Protein AF-A0A7X2SWJ3-F1 (afdb_monomer_lite)

pLDDT: mean 91.71, std 12.02, range [33.12, 98.75]

Structure (mmCIF, N/CA/C/O backbone):
data_AF-A0A7X2SWJ3-F1
#
_entry.id   AF-A0A7X2SWJ3-F1
#
loop_
_atom_site.group_PDB
_atom_site.id
_atom_site.type_symbol
_atom_site.label_atom_id
_atom_site.label_alt_id
_atom_site.label_comp_id
_atom_site.label_asym_id
_atom_site.label_entity_id
_atom_site.label_seq_id
_atom_site.pdbx_PDB_ins_code
_atom_site.Cartn_x
_atom_site.Cartn_y
_atom_site.Cartn_z
_atom_site.occupancy
_atom_site.B_iso_or_equiv
_atom_site.auth_seq_id
_atom_site.auth_comp_id
_atom_site.auth_asym_id
_atom_site.auth_atom_id
_atom_site.pdbx_PDB_model_num
ATOM 1 N N . MET A 1 1 ? -4.918 25.778 -12.060 1.00 33.12 1 MET A N 1
ATOM 2 C CA . MET A 1 1 ? -3.565 25.245 -11.800 1.00 33.12 1 MET A CA 1
ATOM 3 C C . MET A 1 1 ? -3.718 23.741 -11.711 1.00 33.12 1 MET A C 1
ATOM 5 O O . MET A 1 1 ? -4.332 23.283 -10.764 1.00 33.12 1 MET A O 1
ATOM 9 N N . SER A 1 2 ? -3.301 23.004 -12.742 1.00 39.03 2 SER A N 1
ATOM 10 C CA . SER A 1 2 ? -3.357 21.539 -12.733 1.00 39.03 2 SER A CA 1
ATOM 11 C C . SER A 1 2 ? -2.136 21.060 -11.963 1.00 39.03 2 SER A C 1
ATOM 13 O O . SER A 1 2 ? -1.039 21.050 -12.519 1.00 39.03 2 SER A O 1
ATOM 15 N N . LEU A 1 3 ? -2.289 20.767 -10.674 1.00 42.91 3 LEU A N 1
ATOM 16 C CA . LEU A 1 3 ? -1.265 20.002 -9.978 1.00 42.91 3 LEU A CA 1
ATOM 17 C C . LEU A 1 3 ? -1.261 18.621 -10.630 1.00 42.91 3 LEU A C 1
ATOM 19 O O . LEU A 1 3 ? -2.299 17.977 -10.763 1.00 42.91 3 LEU A O 1
ATOM 23 N N . GLN A 1 4 ? -0.106 18.242 -11.160 1.00 45.41 4 GLN A N 1
ATOM 24 C CA . GLN A 1 4 ? 0.147 16.910 -11.674 1.00 45.41 4 GLN A CA 1
ATOM 25 C C . GLN A 1 4 ? 0.006 15.937 -10.500 1.00 45.41 4 GLN A C 1
ATOM 27 O O . GLN A 1 4 ? 0.965 15.700 -9.778 1.00 45.41 4 GLN A O 1
ATOM 32 N N . ASN A 1 5 ? -1.190 15.376 -10.316 1.00 50.12 5 ASN A N 1
ATOM 33 C CA . ASN A 1 5 ? -1.414 14.153 -9.548 1.00 50.12 5 ASN A CA 1
ATOM 34 C C . ASN A 1 5 ? -0.824 12.977 -10.344 1.00 50.12 5 ASN A C 1
ATOM 36 O O . ASN A 1 5 ? -1.543 12.087 -10.788 1.00 50.12 5 ASN A O 1
ATOM 40 N N . ALA A 1 6 ? 0.478 13.030 -10.629 1.00 55.84 6 ALA A N 1
ATOM 41 C CA . ALA A 1 6 ? 1.170 11.942 -11.291 1.00 55.84 6 ALA A CA 1
ATOM 42 C C . ALA A 1 6 ? 1.318 10.815 -10.272 1.00 55.84 6 ALA A C 1
ATOM 44 O O . ALA A 1 6 ? 1.971 10.984 -9.243 1.00 55.84 6 ALA A O 1
ATOM 45 N N . THR A 1 7 ? 0.674 9.687 -10.553 1.00 63.75 7 THR A N 1
ATOM 46 C CA . THR A 1 7 ? 0.863 8.448 -9.806 1.00 63.75 7 THR A CA 1
ATOM 47 C C . THR A 1 7 ? 2.363 8.134 -9.720 1.00 63.75 7 THR A C 1
ATOM 49 O O . THR A 1 7 ? 3.048 8.247 -10.744 1.00 63.75 7 THR A O 1
ATOM 52 N N . PRO A 1 8 ? 2.897 7.766 -8.539 1.00 74.69 8 PRO A N 1
ATOM 53 C CA . PRO A 1 8 ? 4.296 7.380 -8.406 1.00 74.69 8 PRO A CA 1
ATOM 54 C C . PRO A 1 8 ? 4.660 6.271 -9.397 1.00 74.69 8 PRO A C 1
ATOM 56 O O . PRO A 1 8 ? 3.901 5.318 -9.576 1.00 74.69 8 PRO A O 1
ATOM 59 N N . ASP A 1 9 ? 5.814 6.405 -10.049 1.00 90.31 9 ASP A N 1
ATOM 60 C CA . ASP A 1 9 ? 6.268 5.448 -11.057 1.00 90.31 9 ASP A CA 1
ATOM 61 C C . ASP A 1 9 ? 6.458 4.053 -10.437 1.00 90.31 9 ASP A C 1
ATOM 63 O O . ASP A 1 9 ? 7.195 3.881 -9.458 1.00 90.31 9 ASP A O 1
ATOM 67 N N . TYR A 1 10 ? 5.773 3.057 -11.008 1.00 94.19 10 TYR A N 1
ATOM 68 C CA . TYR A 1 10 ? 5.746 1.688 -10.489 1.00 94.19 10 TYR A CA 1
ATOM 69 C C . TYR A 1 10 ? 7.158 1.099 -10.386 1.00 94.19 10 TYR A C 1
ATOM 71 O O . TYR A 1 10 ? 7.536 0.544 -9.352 1.00 94.19 10 TYR A O 1
ATOM 79 N N . ASN A 1 11 ? 7.962 1.256 -11.438 1.00 94.25 11 ASN A N 1
ATOM 80 C CA . ASN A 1 11 ? 9.292 0.662 -11.532 1.00 94.25 11 ASN A CA 1
ATOM 81 C C . ASN A 1 11 ? 10.296 1.358 -10.611 1.00 94.25 11 ASN A C 1
ATOM 83 O O . ASN A 1 11 ? 11.124 0.693 -9.981 1.00 94.25 11 ASN A O 1
ATOM 87 N N . ALA A 1 12 ? 10.198 2.680 -10.468 1.00 94.06 12 ALA A N 1
ATOM 88 C CA . ALA A 1 12 ? 10.996 3.437 -9.514 1.00 94.06 12 ALA A CA 1
ATOM 89 C C . ALA A 1 12 ? 10.716 2.983 -8.074 1.00 94.06 12 ALA A C 1
ATOM 91 O O . ALA A 1 12 ? 11.657 2.713 -7.322 1.00 94.06 12 ALA A O 1
ATOM 92 N N . LEU A 1 13 ? 9.442 2.832 -7.695 1.00 96.00 13 LEU A N 1
ATOM 93 C CA . LEU A 1 13 ? 9.084 2.347 -6.363 1.00 96.00 13 LEU A CA 1
ATOM 94 C C . LEU A 1 13 ? 9.529 0.893 -6.151 1.00 96.00 13 LEU A C 1
ATOM 96 O O . LEU A 1 13 ? 10.086 0.580 -5.098 1.00 96.00 13 LEU A O 1
ATOM 100 N N . ALA A 1 14 ? 9.370 0.023 -7.155 1.00 96.62 14 ALA A N 1
ATOM 101 C CA . ALA A 1 14 ? 9.836 -1.364 -7.094 1.00 96.62 14 ALA A CA 1
ATOM 102 C C . ALA A 1 14 ? 11.346 -1.440 -6.829 1.00 96.62 14 ALA A C 1
ATOM 104 O O . ALA A 1 14 ? 11.800 -2.200 -5.970 1.00 96.62 14 ALA A O 1
ATOM 105 N N . ALA A 1 15 ? 12.126 -0.611 -7.527 1.00 95.88 15 ALA A N 1
ATOM 106 C CA . ALA A 1 15 ? 13.569 -0.552 -7.357 1.00 95.88 15 ALA A CA 1
ATOM 107 C C . ALA A 1 15 ? 13.960 -0.118 -5.937 1.00 95.88 15 ALA A C 1
ATOM 109 O O . ALA A 1 15 ? 14.870 -0.709 -5.354 1.00 95.88 15 ALA A O 1
ATOM 110 N N . VAL A 1 16 ? 13.284 0.885 -5.366 1.00 95.94 16 VAL A N 1
ATOM 111 C CA . VAL A 1 16 ? 13.578 1.363 -4.005 1.00 95.94 16 VAL A CA 1
ATOM 112 C C . VAL A 1 16 ? 13.171 0.330 -2.952 1.00 95.94 16 VAL A C 1
ATOM 114 O O . VAL A 1 16 ? 13.965 0.056 -2.054 1.00 95.94 16 VAL A O 1
ATOM 117 N N . LEU A 1 17 ? 11.991 -0.290 -3.076 1.00 96.75 17 LEU A N 1
ATOM 118 C CA . LEU A 1 17 ? 11.539 -1.361 -2.175 1.00 96.75 17 LEU A CA 1
ATOM 119 C C . LEU A 1 17 ? 12.546 -2.517 -2.148 1.00 96.75 17 LEU A C 1
ATOM 121 O O . LEU A 1 17 ? 13.027 -2.898 -1.079 1.00 96.75 17 LEU A O 1
ATOM 125 N N . SER A 1 18 ? 12.951 -2.993 -3.329 1.00 96.31 18 SER A N 1
ATOM 126 C CA . SER A 1 18 ? 13.935 -4.069 -3.468 1.00 96.31 18 SER A CA 1
ATOM 127 C C . SER A 1 18 ? 15.301 -3.694 -2.881 1.00 96.31 18 SER A C 1
ATOM 129 O O . SER A 1 18 ? 15.880 -4.467 -2.119 1.00 96.31 18 SER A O 1
ATOM 131 N N . GLN A 1 19 ? 15.802 -2.483 -3.158 1.00 95.44 19 GLN A N 1
ATOM 132 C CA . GLN A 1 19 ? 17.077 -1.997 -2.611 1.00 95.44 19 GLN A CA 1
ATOM 133 C C . GLN A 1 19 ? 17.081 -1.894 -1.084 1.00 95.44 19 GLN A C 1
ATOM 135 O O . GLN A 1 19 ? 18.140 -2.004 -0.468 1.00 95.44 19 GLN A O 1
ATOM 140 N N . GLN A 1 20 ? 15.923 -1.646 -0.473 1.00 94.12 20 GLN A N 1
ATOM 141 C CA . GLN A 1 20 ? 15.771 -1.579 0.980 1.00 94.12 20 GLN A CA 1
ATOM 142 C C . GLN A 1 20 ? 15.412 -2.929 1.615 1.00 94.12 20 GLN A C 1
ATOM 144 O O . GLN A 1 20 ? 15.236 -2.989 2.827 1.00 94.12 20 GLN A O 1
ATOM 149 N N . GLY A 1 21 ? 15.335 -4.007 0.827 1.00 94.69 21 GLY A N 1
ATOM 150 C CA . GLY A 1 21 ? 15.027 -5.349 1.324 1.00 94.69 21 GLY A CA 1
ATOM 151 C C . GLY A 1 21 ? 13.565 -5.548 1.725 1.00 94.69 21 GLY A C 1
ATOM 152 O O . GLY A 1 21 ? 13.265 -6.495 2.446 1.00 94.69 21 GLY A O 1
ATOM 153 N N . VAL A 1 22 ? 12.658 -4.681 1.269 1.00 96.25 22 VAL A N 1
ATOM 154 C CA . VAL A 1 22 ? 11.223 -4.813 1.538 1.00 96.25 22 VAL A CA 1
ATOM 155 C C . VAL A 1 22 ? 10.633 -5.856 0.597 1.00 96.25 22 VAL A C 1
ATOM 157 O O . VAL A 1 22 ? 10.780 -5.759 -0.619 1.00 96.25 22 VAL A O 1
ATOM 160 N N . GLY A 1 23 ? 9.960 -6.857 1.166 1.00 94.94 23 GLY A N 1
ATOM 161 C CA . GLY A 1 23 ? 9.426 -8.008 0.430 1.00 94.94 23 GLY A CA 1
ATOM 162 C C . GLY A 1 23 ? 8.128 -7.757 -0.343 1.00 94.94 23 GLY A C 1
ATOM 163 O O . GLY A 1 23 ? 7.597 -8.698 -0.921 1.00 94.94 23 GLY A O 1
ATOM 164 N N . MET A 1 24 ? 7.611 -6.526 -0.338 1.00 96.88 24 MET A N 1
ATOM 165 C CA . MET A 1 24 ? 6.380 -6.147 -1.036 1.00 96.88 24 MET A CA 1
ATOM 166 C C . MET A 1 24 ? 6.677 -5.537 -2.406 1.00 96.88 24 MET A C 1
ATOM 168 O O . MET A 1 24 ? 7.637 -4.786 -2.586 1.00 96.88 24 MET A O 1
ATOM 172 N N . THR A 1 25 ? 5.790 -5.798 -3.357 1.00 97.94 25 THR A N 1
ATOM 173 C CA . THR A 1 25 ? 5.700 -5.083 -4.633 1.00 97.94 25 THR A CA 1
ATOM 174 C C . THR A 1 25 ? 5.051 -3.701 -4.454 1.00 97.94 25 THR A C 1
ATOM 176 O O . THR A 1 25 ? 4.368 -3.453 -3.454 1.00 97.94 25 THR A O 1
ATOM 179 N N . PRO A 1 26 ? 5.189 -2.781 -5.429 1.00 97.88 26 PRO A N 1
ATOM 180 C CA . PRO A 1 26 ? 4.453 -1.514 -5.415 1.00 97.88 26 PRO A CA 1
ATOM 181 C C . PRO A 1 26 ? 2.932 -1.696 -5.348 1.00 97.88 26 PRO A C 1
ATOM 183 O O . PRO A 1 26 ? 2.262 -0.929 -4.660 1.00 97.88 26 PRO A O 1
ATOM 186 N N . ALA A 1 27 ? 2.394 -2.723 -6.018 1.00 98.38 27 ALA A N 1
ATOM 187 C CA . ALA A 1 27 ? 0.970 -3.047 -5.975 1.00 98.38 27 ALA A CA 1
ATOM 188 C C . ALA A 1 27 ? 0.525 -3.416 -4.554 1.00 98.38 27 ALA A C 1
ATOM 190 O O . ALA A 1 27 ? -0.435 -2.855 -4.033 1.00 98.38 27 ALA A O 1
ATOM 191 N N . GLU A 1 28 ? 1.259 -4.298 -3.887 1.00 98.69 28 GLU A N 1
ATOM 192 C CA . GLU A 1 28 ? 0.974 -4.693 -2.506 1.00 98.69 28 GLU A CA 1
ATOM 193 C C . GLU A 1 28 ? 1.098 -3.513 -1.537 1.00 98.69 28 GLU A C 1
ATOM 195 O O . GLU A 1 28 ? 0.204 -3.282 -0.725 1.00 98.69 28 GLU A O 1
ATOM 200 N N . MET A 1 29 ? 2.149 -2.701 -1.672 1.00 98.56 29 MET A N 1
ATOM 201 C CA . MET A 1 29 ? 2.348 -1.512 -0.841 1.00 98.56 29 MET A CA 1
ATOM 202 C C . MET A 1 29 ? 1.225 -0.480 -1.031 1.00 98.56 29 MET A C 1
ATOM 204 O O . MET A 1 29 ? 0.699 0.061 -0.058 1.00 98.56 29 MET A O 1
ATOM 208 N N . HIS A 1 30 ? 0.809 -0.227 -2.275 1.00 98.56 30 HIS A N 1
ATOM 209 C CA . HIS A 1 30 ? -0.321 0.656 -2.562 1.00 98.56 30 HIS A CA 1
ATOM 210 C C . HIS A 1 30 ? -1.638 0.089 -2.023 1.00 98.56 30 HIS A C 1
ATOM 212 O O . HIS A 1 30 ? -2.451 0.844 -1.491 1.00 98.56 30 HIS A O 1
ATOM 218 N N . GLY A 1 31 ? -1.844 -1.228 -2.125 1.00 98.56 31 GLY A N 1
ATOM 219 C CA . GLY A 1 31 ? -2.978 -1.924 -1.519 1.00 98.56 31 GLY A CA 1
ATOM 220 C C . GLY A 1 31 ? -3.020 -1.701 -0.015 1.00 98.56 31 GLY A C 1
ATOM 221 O O . GLY A 1 31 ? -4.028 -1.226 0.499 1.00 98.56 31 GLY A O 1
ATOM 222 N N . LEU A 1 32 ? -1.899 -1.927 0.672 1.00 98.69 32 LEU A N 1
ATOM 223 C CA . LEU A 1 32 ? -1.773 -1.724 2.114 1.00 98.69 32 LEU A CA 1
ATOM 224 C C . LEU A 1 32 ? -2.140 -0.298 2.540 1.00 98.69 32 LEU A C 1
ATOM 226 O O . LEU A 1 32 ? -2.979 -0.120 3.423 1.00 98.69 32 LEU A O 1
ATOM 230 N N . LEU A 1 33 ? -1.550 0.715 1.898 1.00 98.38 33 LEU A N 1
ATOM 231 C CA . LEU A 1 33 ? -1.842 2.122 2.197 1.00 98.38 33 LEU A CA 1
ATOM 232 C C . LEU A 1 33 ? -3.311 2.467 1.921 1.00 98.38 33 LEU A C 1
ATOM 234 O O . LEU A 1 33 ? -3.954 3.109 2.749 1.00 98.38 33 LEU A O 1
ATOM 238 N N . SER A 1 34 ? -3.856 1.989 0.799 1.00 98.50 34 SER A N 1
ATOM 239 C CA . SER A 1 34 ? -5.267 2.180 0.444 1.00 98.50 34 SER A CA 1
ATOM 240 C C . SER A 1 34 ? -6.196 1.553 1.486 1.00 98.50 34 SER A C 1
ATOM 242 O O . SER A 1 34 ? -7.168 2.175 1.895 1.00 98.50 34 SER A O 1
ATOM 244 N N . GLY A 1 35 ? -5.883 0.345 1.962 1.00 98.12 35 GLY A N 1
ATOM 245 C CA . GLY A 1 35 ? -6.653 -0.340 2.999 1.00 98.12 35 GLY A CA 1
ATOM 246 C C . GLY A 1 35 ? -6.623 0.398 4.335 1.00 98.12 35 GLY A C 1
ATOM 247 O O . GLY A 1 35 ? -7.661 0.569 4.968 1.00 98.12 35 GLY A O 1
ATOM 248 N N . ILE A 1 36 ? -5.446 0.887 4.740 1.00 98.44 36 ILE A N 1
ATOM 249 C CA . ILE A 1 36 ? -5.275 1.688 5.962 1.00 98.44 36 ILE A CA 1
ATOM 250 C C . ILE A 1 36 ? -6.117 2.974 5.897 1.00 98.44 36 ILE A C 1
ATOM 252 O O . ILE A 1 36 ? -6.820 3.302 6.856 1.00 98.44 36 ILE A O 1
ATOM 256 N N . LEU A 1 37 ? -6.078 3.677 4.763 1.00 98.00 37 LEU A N 1
ATOM 257 C CA . LEU A 1 37 ? -6.852 4.900 4.527 1.00 98.00 37 LEU A CA 1
ATOM 258 C C . LEU A 1 37 ? -8.362 4.630 4.501 1.00 98.00 37 LEU A C 1
ATOM 260 O O . LEU A 1 37 ? -9.116 5.277 5.226 1.00 98.00 37 LEU A O 1
ATOM 264 N N . CYS A 1 38 ? -8.810 3.633 3.734 1.00 96.81 38 CYS A N 1
ATOM 265 C CA . CYS A 1 38 ? -10.222 3.241 3.662 1.00 96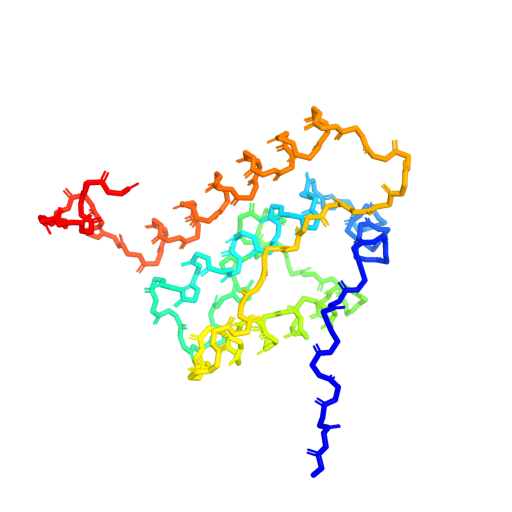.81 38 CYS A CA 1
ATOM 266 C C . CYS A 1 38 ? -10.759 2.716 5.000 1.00 96.81 38 CYS A C 1
ATOM 268 O O . CYS A 1 38 ? -11.948 2.838 5.288 1.00 96.81 38 CYS A O 1
ATOM 270 N N . GLY A 1 39 ? -9.887 2.176 5.848 1.00 95.00 39 GLY A N 1
ATOM 271 C CA . GLY A 1 39 ? -10.210 1.829 7.224 1.00 95.00 39 GLY A CA 1
ATOM 272 C C . GLY A 1 39 ? -10.263 3.015 8.186 1.00 95.00 39 GLY A C 1
ATOM 273 O O . GLY A 1 39 ? -10.466 2.811 9.380 1.00 95.00 39 GLY A O 1
ATOM 274 N N . GLY A 1 40 ? -10.135 4.251 7.702 1.00 94.38 40 GLY A N 1
ATOM 275 C CA . GLY A 1 40 ? -10.362 5.469 8.477 1.00 94.38 40 GLY A CA 1
ATOM 276 C C . GLY A 1 40 ? -9.142 5.982 9.238 1.00 94.38 40 GLY A C 1
ATOM 277 O O . GLY A 1 40 ? -9.300 6.809 10.137 1.00 94.38 40 GLY A O 1
ATOM 278 N N . ASN A 1 41 ? -7.932 5.517 8.914 1.00 96.19 41 ASN A N 1
ATOM 279 C CA . ASN A 1 41 ? -6.721 6.139 9.440 1.00 96.19 41 ASN A CA 1
ATOM 280 C C . ASN A 1 41 ? -6.549 7.548 8.844 1.00 96.19 41 ASN A C 1
ATOM 282 O O . ASN A 1 41 ? -6.594 7.713 7.629 1.00 96.19 41 ASN A O 1
ATOM 286 N N . GLN A 1 42 ? -6.363 8.557 9.697 1.00 91.06 42 GLN A N 1
ATOM 287 C CA . GLN A 1 42 ? -6.258 9.970 9.290 1.00 91.06 42 GLN A CA 1
ATOM 288 C C . GLN A 1 42 ? -5.033 10.682 9.884 1.00 91.06 42 GLN A C 1
ATOM 290 O O . GLN A 1 42 ? -4.872 11.891 9.719 1.00 91.06 42 GLN A O 1
ATOM 295 N N . ASP A 1 43 ? -4.180 9.968 10.616 1.00 93.62 43 ASP A N 1
ATOM 296 C CA . ASP A 1 43 ? -3.027 10.544 11.305 1.00 93.62 43 ASP A CA 1
ATOM 297 C C . ASP A 1 43 ? -1.726 9.851 10.885 1.00 93.62 43 ASP A C 1
ATOM 299 O O . ASP A 1 43 ? -1.692 9.043 9.968 1.00 93.62 43 ASP A O 1
ATOM 303 N N . THR A 1 44 ? -0.605 10.181 11.522 1.00 95.25 44 THR A N 1
ATOM 304 C CA . THR A 1 44 ? 0.707 9.649 11.129 1.00 95.25 44 THR A CA 1
ATOM 305 C C . THR A 1 44 ? 0.976 8.216 11.603 1.00 95.25 44 THR A C 1
ATOM 307 O O . THR A 1 44 ? 2.059 7.692 11.324 1.00 95.25 44 THR A O 1
ATOM 310 N N . SER A 1 45 ? 0.029 7.566 12.292 1.00 96.62 45 SER A N 1
ATOM 311 C CA . SER A 1 45 ? 0.180 6.190 12.784 1.00 96.62 45 SER A CA 1
ATOM 312 C C . SER A 1 45 ? 0.268 5.153 11.663 1.00 96.62 45 SER A C 1
ATOM 314 O O . SER A 1 45 ? 0.851 4.090 11.889 1.00 96.62 45 SER A O 1
ATOM 316 N N . TRP A 1 46 ? -0.189 5.476 10.442 1.00 97.56 46 TRP A N 1
ATOM 317 C CA . TRP A 1 46 ? 0.009 4.629 9.259 1.00 97.56 46 TRP A CA 1
ATOM 318 C C . TRP A 1 46 ? 1.477 4.235 9.065 1.00 97.56 46 TRP A C 1
ATOM 320 O O . TRP A 1 46 ? 1.758 3.113 8.663 1.00 97.56 46 TRP A O 1
ATOM 330 N N . LYS A 1 47 ? 2.429 5.114 9.409 1.00 97.75 47 LYS A N 1
ATOM 331 C CA . LYS A 1 47 ? 3.865 4.829 9.265 1.00 97.75 47 LYS A CA 1
ATOM 332 C C . LYS A 1 47 ? 4.279 3.645 10.124 1.00 97.75 47 LYS A C 1
ATOM 334 O O . LYS A 1 47 ? 4.919 2.726 9.629 1.00 97.75 47 LYS A O 1
ATOM 339 N N . THR A 1 48 ? 3.886 3.657 11.396 1.00 96.94 48 THR A N 1
ATOM 340 C CA . THR A 1 48 ? 4.173 2.560 12.325 1.00 96.94 48 THR A CA 1
ATOM 341 C C . THR A 1 48 ? 3.491 1.273 11.873 1.00 96.94 48 THR A C 1
ATOM 343 O O . THR A 1 48 ? 4.150 0.243 11.830 1.00 96.94 48 THR A O 1
ATOM 346 N N . LEU A 1 49 ? 2.227 1.342 11.437 1.00 96.88 49 LEU A N 1
ATOM 347 C CA . LEU A 1 49 ? 1.515 0.174 10.906 1.00 96.88 49 LEU A CA 1
ATOM 348 C C . LEU A 1 49 ? 2.233 -0.438 9.697 1.00 96.88 49 LEU A C 1
ATOM 350 O O . LEU A 1 49 ? 2.416 -1.649 9.637 1.00 96.88 49 LEU A O 1
ATOM 354 N N . VAL A 1 50 ? 2.677 0.384 8.745 1.00 97.50 50 VAL A N 1
ATOM 355 C CA . VAL A 1 50 ? 3.408 -0.111 7.573 1.00 97.50 50 VAL A CA 1
ATOM 356 C C . VAL A 1 50 ? 4.772 -0.677 7.976 1.00 97.50 50 VAL A C 1
ATOM 358 O O . VAL A 1 50 ? 5.162 -1.708 7.442 1.00 97.50 50 VAL A O 1
ATOM 361 N N . HIS A 1 51 ? 5.485 -0.081 8.938 1.00 97.12 51 HIS A N 1
ATOM 362 C CA . HIS A 1 51 ? 6.725 -0.674 9.455 1.00 97.12 51 HIS A CA 1
ATOM 363 C C . HIS A 1 51 ? 6.480 -2.068 10.044 1.00 97.12 51 HIS A C 1
ATOM 365 O O . HIS A 1 51 ? 7.208 -3.003 9.717 1.00 97.12 51 HIS A O 1
ATOM 371 N N . ASP A 1 52 ? 5.446 -2.221 10.873 1.00 96.50 52 ASP A N 1
ATOM 372 C CA . ASP A 1 52 ? 5.099 -3.498 11.505 1.00 96.50 52 ASP A CA 1
ATOM 373 C C . ASP A 1 52 ? 4.748 -4.568 10.462 1.00 96.50 52 ASP A C 1
ATOM 375 O O . ASP A 1 52 ? 5.178 -5.715 10.576 1.00 96.50 52 ASP A O 1
ATOM 379 N N . LEU A 1 53 ? 4.004 -4.185 9.422 1.00 96.12 53 LEU A N 1
ATOM 380 C CA . LEU A 1 53 ? 3.481 -5.111 8.415 1.00 96.12 53 LEU A CA 1
ATOM 381 C C . LEU A 1 53 ? 4.456 -5.413 7.271 1.00 96.12 53 LEU A C 1
ATOM 383 O O . LEU A 1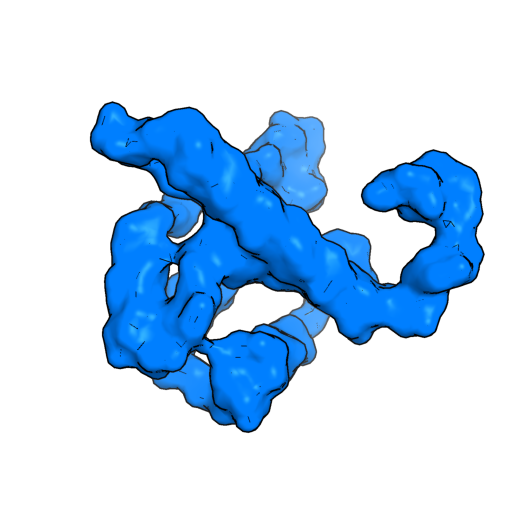 53 ? 4.363 -6.481 6.672 1.00 96.12 53 LEU A O 1
ATOM 387 N N . ALA A 1 54 ? 5.370 -4.496 6.951 1.00 95.50 54 ALA A N 1
ATOM 388 C CA . ALA A 1 54 ? 6.240 -4.596 5.777 1.00 95.50 54 ALA A CA 1
ATOM 389 C C . ALA A 1 54 ? 7.741 -4.635 6.099 1.00 95.50 54 ALA A C 1
ATOM 391 O O . ALA A 1 54 ? 8.541 -4.870 5.194 1.00 95.50 54 ALA A O 1
ATOM 392 N N . ASN A 1 55 ? 8.141 -4.386 7.352 1.00 95.25 55 ASN A N 1
ATOM 393 C CA . ASN A 1 55 ? 9.552 -4.263 7.730 1.00 95.25 55 ASN A CA 1
ATOM 394 C C . ASN A 1 55 ? 9.855 -4.703 9.173 1.00 95.25 55 ASN A C 1
ATOM 396 O O . ASN A 1 55 ? 10.735 -4.139 9.820 1.00 95.25 55 ASN A O 1
ATOM 400 N N . GLU A 1 56 ? 9.105 -5.671 9.705 1.00 93.00 56 GLU A N 1
ATOM 401 C CA . GLU A 1 56 ? 9.327 -6.238 11.049 1.00 93.00 56 GLU A CA 1
ATOM 402 C C . GLU A 1 56 ? 9.350 -5.180 12.178 1.00 93.00 56 GLU A C 1
ATOM 404 O O . GLU A 1 56 ? 10.071 -5.306 13.168 1.00 93.00 56 GLU A O 1
ATOM 409 N N . GLY A 1 57 ? 8.586 -4.096 12.014 1.00 93.75 57 GLY A N 1
ATOM 410 C CA . GLY A 1 57 ? 8.510 -2.974 12.958 1.00 93.75 57 GLY A CA 1
ATOM 411 C C . GLY A 1 57 ? 9.679 -1.988 12.877 1.00 93.75 57 GLY A C 1
ATOM 412 O O . GLY A 1 57 ? 9.705 -0.984 13.593 1.00 93.75 57 GLY A O 1
ATOM 413 N N . MET A 1 58 ? 10.647 -2.223 11.990 1.00 95.69 58 MET A N 1
ATOM 414 C CA . MET A 1 58 ? 11.777 -1.325 11.783 1.00 95.69 58 MET A CA 1
ATOM 415 C C . MET A 1 58 ? 11.376 -0.145 10.897 1.00 95.69 58 MET A C 1
ATOM 417 O O . MET A 1 58 ? 10.743 -0.300 9.852 1.00 95.69 58 MET A O 1
ATOM 421 N N . ALA A 1 59 ? 11.793 1.060 11.285 1.00 95.56 59 ALA A N 1
ATOM 422 C CA . ALA A 1 59 ? 11.555 2.249 10.479 1.00 95.56 59 ALA A CA 1
ATOM 423 C C . ALA A 1 59 ? 12.288 2.169 9.130 1.00 95.56 59 ALA A C 1
ATOM 425 O O . ALA A 1 59 ? 13.440 1.732 9.063 1.00 95.56 59 ALA A O 1
ATOM 426 N N . PHE A 1 60 ? 11.642 2.644 8.064 1.00 95.56 60 PHE A N 1
ATOM 427 C CA . PHE A 1 60 ? 12.290 2.744 6.759 1.00 95.56 60 PHE A CA 1
ATOM 428 C C . PHE A 1 60 ? 13.381 3.816 6.739 1.00 95.56 60 PHE A C 1
ATOM 430 O O . PHE A 1 60 ? 13.310 4.833 7.437 1.00 95.56 60 PHE A O 1
ATOM 437 N N . SER A 1 61 ? 14.381 3.620 5.878 1.00 95.44 61 SER A N 1
ATOM 438 C CA . SER A 1 61 ? 15.346 4.674 5.572 1.00 95.44 61 SER A CA 1
ATOM 439 C C . SER A 1 61 ? 14.649 5.875 4.932 1.00 95.44 61 SER A C 1
ATOM 441 O O . SER A 1 61 ? 13.574 5.754 4.342 1.00 95.44 61 SER A O 1
ATOM 443 N N . HIS A 1 62 ? 15.290 7.044 4.988 1.00 93.44 62 HIS A N 1
ATOM 444 C CA . HIS A 1 62 ? 14.750 8.250 4.360 1.00 93.44 62 HIS A CA 1
ATOM 445 C C . HIS A 1 62 ? 14.452 8.050 2.862 1.00 93.44 62 HIS A C 1
ATOM 447 O O . HIS A 1 62 ? 13.436 8.536 2.373 1.00 93.44 62 HIS A O 1
ATOM 453 N N . THR A 1 63 ? 15.285 7.269 2.167 1.00 93.31 63 THR A N 1
ATOM 454 C CA . THR A 1 63 ? 15.148 6.954 0.737 1.00 93.31 63 THR A CA 1
ATOM 455 C C . THR A 1 63 ? 13.828 6.266 0.396 1.00 93.31 63 THR A C 1
ATOM 457 O O . THR A 1 63 ? 13.300 6.500 -0.684 1.00 93.31 63 THR A O 1
ATOM 460 N N . LEU A 1 64 ? 13.282 5.442 1.295 1.00 95.06 64 LEU A N 1
ATOM 461 C CA . LEU A 1 64 ? 11.986 4.786 1.092 1.00 95.06 64 LEU A CA 1
ATOM 462 C C . LEU A 1 64 ? 10.844 5.514 1.812 1.00 95.06 64 LEU A C 1
ATOM 464 O O . LEU A 1 64 ? 9.729 5.564 1.304 1.00 95.06 64 LEU A O 1
ATOM 468 N N . ALA A 1 65 ? 11.109 6.145 2.955 1.00 95.88 65 ALA A N 1
ATOM 469 C CA . ALA A 1 65 ? 10.087 6.866 3.708 1.00 95.88 65 ALA A CA 1
ATOM 470 C C . ALA A 1 65 ? 9.473 8.039 2.921 1.00 95.88 65 ALA A C 1
ATOM 472 O O . ALA A 1 65 ? 8.281 8.301 3.069 1.00 95.88 65 ALA A O 1
ATOM 473 N N . VAL A 1 66 ? 10.264 8.738 2.096 1.00 94.56 66 VAL A N 1
ATOM 474 C CA . VAL A 1 66 ? 9.781 9.849 1.255 1.00 94.56 66 VAL A CA 1
ATOM 475 C C . VAL A 1 66 ? 8.796 9.377 0.177 1.00 94.56 66 VAL A C 1
ATOM 477 O O . VAL A 1 66 ? 7.648 9.814 0.234 1.00 94.56 66 VAL A O 1
ATOM 480 N N . PRO A 1 67 ? 9.155 8.458 -0.743 1.00 95.25 67 PRO A N 1
ATOM 481 C CA . PRO A 1 67 ? 8.221 8.016 -1.780 1.00 95.25 67 PRO A CA 1
ATOM 482 C C . PRO A 1 67 ? 6.985 7.305 -1.211 1.00 95.25 67 PRO A C 1
ATOM 484 O O . PRO A 1 67 ? 5.911 7.399 -1.794 1.00 95.25 67 PRO A O 1
ATOM 487 N N . LEU A 1 68 ? 7.08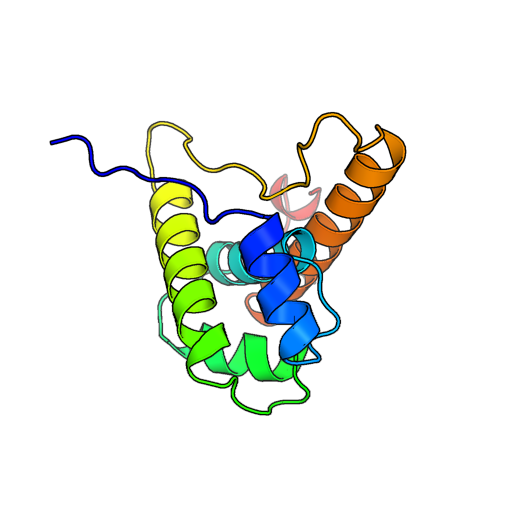4 6.637 -0.052 1.00 96.38 68 LEU A N 1
ATOM 488 C CA . LEU A 1 68 ? 5.901 6.080 0.618 1.00 96.38 68 LEU A CA 1
ATOM 489 C C . LEU A 1 68 ? 4.975 7.160 1.186 1.00 96.38 68 LEU A C 1
ATOM 491 O O . LEU A 1 68 ? 3.759 6.989 1.159 1.00 96.38 68 LEU A O 1
ATOM 495 N N . ALA A 1 69 ? 5.525 8.265 1.697 1.00 96.19 69 ALA A N 1
ATOM 496 C CA . ALA A 1 69 ? 4.717 9.393 2.150 1.00 96.19 69 ALA A CA 1
ATOM 497 C C . ALA A 1 69 ? 4.010 10.086 0.977 1.00 96.19 69 ALA A C 1
ATOM 499 O O . ALA A 1 69 ? 2.829 10.399 1.094 1.00 96.19 69 ALA A O 1
ATOM 500 N N . GLU A 1 70 ? 4.701 10.256 -0.152 1.00 95.44 70 GLU A N 1
ATOM 501 C CA . GLU A 1 70 ? 4.119 10.793 -1.389 1.00 95.44 70 GLU A CA 1
ATOM 502 C C . GLU A 1 70 ? 3.016 9.877 -1.935 1.00 95.44 70 GLU A C 1
ATOM 504 O O . GLU A 1 70 ? 1.934 10.355 -2.274 1.00 95.44 70 GLU A O 1
ATOM 509 N N . LEU A 1 71 ? 3.250 8.558 -1.959 1.00 96.81 71 LEU A N 1
ATOM 510 C CA . LEU A 1 71 ? 2.239 7.576 -2.353 1.00 96.81 71 LEU A CA 1
ATOM 511 C C . LEU A 1 71 ? 1.012 7.652 -1.439 1.00 96.81 71 LEU A C 1
ATOM 513 O O . LEU A 1 71 ? -0.102 7.744 -1.938 1.00 96.81 71 LEU A O 1
ATOM 517 N N . HIS A 1 72 ? 1.207 7.679 -0.118 1.00 97.69 72 HIS A N 1
ATOM 518 C CA . HIS A 1 72 ? 0.114 7.803 0.846 1.00 97.69 72 HIS A CA 1
ATOM 519 C C . HIS A 1 72 ? -0.701 9.092 0.639 1.00 97.69 72 HIS A C 1
ATOM 521 O O . HIS A 1 72 ? -1.928 9.043 0.617 1.00 97.69 72 HIS A O 1
ATOM 527 N N . GLU A 1 73 ? -0.044 10.247 0.491 1.00 95.69 73 GLU A N 1
ATOM 528 C CA . GLU A 1 73 ? -0.715 11.538 0.272 1.00 95.69 73 GLU A CA 1
ATOM 529 C C . GLU A 1 73 ? -1.498 11.562 -1.047 1.00 95.69 73 GLU A C 1
ATOM 531 O O . GLU A 1 73 ? -2.647 12.011 -1.083 1.00 95.69 73 GLU A O 1
ATOM 536 N N . HIS A 1 74 ? -0.912 11.025 -2.119 1.00 95.25 74 HIS A N 1
ATOM 537 C CA . HIS A 1 74 ? -1.579 10.892 -3.410 1.00 95.25 74 HIS A CA 1
ATOM 538 C C . HIS A 1 74 ? -2.804 9.970 -3.325 1.00 95.25 74 HIS A C 1
ATOM 540 O O . HIS A 1 74 ? -3.881 10.320 -3.812 1.00 95.25 74 HIS A O 1
ATOM 546 N N . THR A 1 75 ? -2.672 8.814 -2.672 1.00 96.69 75 THR A N 1
ATOM 547 C CA . THR A 1 75 ? -3.776 7.871 -2.461 1.00 96.69 75 THR A CA 1
ATOM 548 C C . THR A 1 75 ? -4.900 8.506 -1.641 1.00 96.69 75 THR A C 1
ATOM 550 O O . THR A 1 75 ? -6.054 8.434 -2.050 1.00 96.69 75 THR A O 1
ATOM 553 N N . ALA A 1 76 ? -4.584 9.190 -0.537 1.00 96.31 76 ALA A N 1
ATOM 554 C CA . ALA A 1 76 ? -5.582 9.884 0.278 1.00 96.31 76 ALA A CA 1
ATOM 555 C C . ALA A 1 76 ? -6.330 10.953 -0.536 1.00 96.31 76 ALA A C 1
ATOM 557 O O . ALA A 1 76 ? -7.558 10.969 -0.570 1.00 96.31 76 ALA A O 1
ATOM 558 N N . THR A 1 77 ? -5.587 11.782 -1.274 1.00 94.94 77 THR A N 1
ATOM 559 C CA . THR A 1 77 ? -6.157 12.847 -2.112 1.00 94.94 77 THR A CA 1
ATOM 560 C C . THR A 1 77 ? -7.076 12.290 -3.200 1.00 94.94 77 THR A C 1
ATOM 562 O O . THR A 1 77 ? -8.144 12.837 -3.449 1.00 94.94 77 THR A O 1
ATOM 565 N N . THR A 1 78 ? -6.676 11.206 -3.869 1.00 95.38 78 THR A N 1
ATOM 566 C CA . THR A 1 78 ? -7.451 10.627 -4.980 1.00 95.38 78 THR A CA 1
ATOM 567 C C . THR A 1 78 ? -8.664 9.819 -4.522 1.00 95.38 78 THR A C 1
ATOM 569 O O . THR A 1 78 ? -9.634 9.735 -5.275 1.00 95.38 78 THR A O 1
ATOM 572 N N . LEU A 1 79 ? -8.641 9.257 -3.307 1.00 95.56 79 LEU A N 1
ATOM 573 C CA . LEU A 1 79 ? -9.804 8.615 -2.681 1.00 95.56 79 LEU A CA 1
ATOM 574 C C . LEU A 1 79 ? -10.885 9.627 -2.277 1.00 95.56 79 LEU A C 1
ATOM 576 O O . LEU A 1 79 ? -12.069 9.306 -2.341 1.00 95.56 79 LEU A O 1
ATOM 580 N N . GLU A 1 80 ? -10.490 10.836 -1.871 1.00 93.62 80 GLU A N 1
ATOM 581 C CA . GLU A 1 80 ? -11.413 11.917 -1.491 1.00 93.62 80 GLU A CA 1
ATOM 582 C C . GLU A 1 80 ? -11.913 12.743 -2.691 1.00 93.62 80 GLU A C 1
ATOM 584 O O . GLU A 1 80 ? -12.822 13.562 -2.548 1.00 93.62 80 GLU A O 1
ATOM 589 N N . ASP A 1 81 ? -11.335 12.540 -3.877 1.00 94.38 81 ASP A N 1
ATOM 590 C CA . ASP A 1 81 ? -11.649 13.318 -5.072 1.00 94.38 81 ASP A CA 1
ATOM 591 C C . ASP A 1 81 ? -13.026 12.962 -5.672 1.00 94.38 81 ASP A C 1
ATOM 593 O O . ASP A 1 81 ? -13.325 11.808 -5.986 1.00 94.38 81 ASP A O 1
ATOM 597 N N . GLU A 1 82 ? -13.857 13.983 -5.910 1.00 90.06 82 GLU A N 1
ATOM 598 C CA . GLU A 1 82 ? -15.212 13.833 -6.472 1.00 90.06 82 GLU A CA 1
ATOM 599 C C . GLU A 1 82 ? -15.227 13.338 -7.933 1.00 90.06 82 GLU A C 1
ATOM 601 O O . GLU A 1 82 ? -16.259 12.895 -8.441 1.00 90.06 82 GLU A O 1
ATOM 606 N N . GLY A 1 83 ? -14.094 13.421 -8.631 1.00 92.75 83 GLY A N 1
ATOM 607 C CA . GLY A 1 83 ? -13.902 12.973 -10.005 1.00 92.75 83 GLY A CA 1
ATOM 608 C C . GLY A 1 83 ? -13.523 11.499 -10.142 1.00 92.75 83 GLY A C 1
ATOM 609 O O . GLY A 1 83 ? -13.271 11.065 -11.267 1.00 92.75 83 GLY A O 1
ATOM 610 N N . PHE A 1 84 ? -13.494 10.728 -9.046 1.00 88.75 84 PHE A N 1
ATOM 611 C CA . PHE A 1 84 ? -13.119 9.306 -9.034 1.00 88.75 84 PHE A CA 1
ATOM 612 C C . PHE A 1 84 ? -11.714 9.053 -9.606 1.00 88.75 84 PHE A C 1
ATOM 614 O O . PHE A 1 84 ? -11.501 8.157 -10.426 1.00 88.75 84 PHE A O 1
ATOM 621 N N . LEU A 1 85 ? -10.741 9.863 -9.183 1.00 93.25 85 LEU A N 1
ATOM 622 C CA . LEU A 1 85 ? -9.365 9.794 -9.683 1.00 93.25 85 LEU A CA 1
ATOM 623 C C . LEU A 1 85 ? -8.533 8.643 -9.103 1.00 93.25 85 LEU A C 1
ATOM 625 O O . LEU A 1 85 ? -7.443 8.384 -9.614 1.00 93.25 85 LEU A O 1
ATOM 629 N N . PHE A 1 86 ? -9.012 7.949 -8.069 1.00 95.06 86 PHE A N 1
ATOM 630 C CA . PHE A 1 86 ? -8.316 6.794 -7.502 1.00 95.06 86 PHE A CA 1
ATOM 631 C C . PHE A 1 86 ? -8.103 5.695 -8.555 1.00 95.06 86 PHE A C 1
ATOM 633 O O . PHE A 1 86 ? -9.037 5.246 -9.222 1.00 95.06 86 PHE A O 1
ATOM 640 N N . GLN A 1 87 ? -6.856 5.249 -8.692 1.00 94.62 87 GLN A N 1
ATOM 641 C CA . GLN A 1 87 ? -6.450 4.178 -9.598 1.00 94.62 87 GLN A CA 1
ATOM 642 C C . GLN A 1 87 ? -5.561 3.188 -8.854 1.00 94.62 87 GLN A C 1
ATOM 644 O O . GLN A 1 87 ? -4.767 3.565 -7.992 1.00 94.62 87 GLN A O 1
ATOM 649 N N . LEU A 1 88 ? -5.663 1.909 -9.212 1.00 96.50 88 LEU A N 1
ATOM 650 C CA . LEU A 1 88 ? -4.779 0.890 -8.659 1.00 96.50 88 LEU A CA 1
ATOM 651 C C . LEU A 1 88 ? -3.377 1.035 -9.261 1.00 96.50 88 LEU A C 1
ATOM 653 O O . LEU A 1 88 ? -3.221 1.000 -10.482 1.00 96.50 88 LEU A O 1
ATOM 657 N N . LEU A 1 89 ? -2.356 1.130 -8.408 1.00 96.69 89 LEU A N 1
ATOM 658 C CA . LEU A 1 89 ? -0.959 1.048 -8.827 1.00 96.69 89 LEU A CA 1
ATOM 659 C C . LEU A 1 89 ? -0.616 -0.398 -9.216 1.00 96.69 89 LEU A C 1
ATOM 661 O O . LEU A 1 89 ? -0.246 -1.212 -8.374 1.00 96.69 89 LEU A O 1
ATOM 665 N N . LEU A 1 90 ? -0.767 -0.718 -10.498 1.00 96.69 90 LEU A N 1
ATOM 666 C CA . LEU A 1 90 ? -0.473 -2.026 -11.085 1.00 96.69 90 LEU A CA 1
ATOM 667 C C . LEU A 1 90 ? 0.621 -1.890 -12.155 1.00 96.69 90 LEU A C 1
A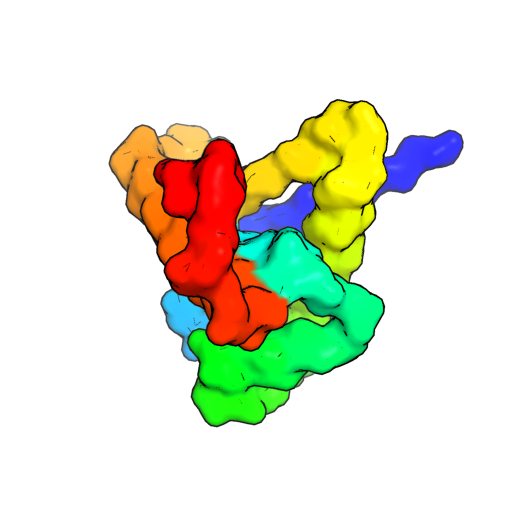TOM 669 O O . LEU A 1 90 ? 0.742 -0.821 -12.756 1.00 96.69 90 LEU A O 1
ATOM 673 N N . PRO A 1 91 ? 1.383 -2.960 -12.440 1.00 94.94 91 PRO A N 1
ATOM 674 C CA . PRO A 1 91 ? 2.338 -2.947 -13.541 1.00 94.94 91 PRO A CA 1
ATOM 675 C C . PRO A 1 91 ? 1.599 -2.768 -14.878 1.00 94.94 91 PRO A C 1
ATOM 677 O O . PRO A 1 91 ? 0.535 -3.363 -15.105 1.00 94.94 91 PRO A O 1
ATOM 680 N N . ALA A 1 92 ? 2.148 -1.915 -15.743 1.00 89.69 92 ALA A N 1
ATOM 681 C CA . ALA A 1 92 ? 1.499 -1.479 -16.982 1.00 89.69 92 ALA A CA 1
ATOM 682 C C . ALA A 1 92 ? 2.446 -1.384 -18.193 1.00 89.69 92 ALA A C 1
ATOM 684 O O . ALA A 1 92 ? 2.018 -0.898 -19.237 1.00 89.69 92 ALA A O 1
ATOM 685 N N . ASP A 1 93 ? 3.699 -1.830 -18.066 1.00 89.50 93 ASP A N 1
ATOM 686 C CA . ASP A 1 93 ? 4.640 -1.852 -19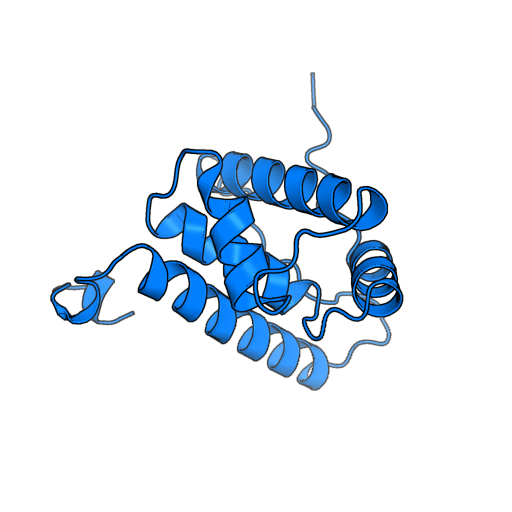.190 1.00 89.50 93 ASP A CA 1
ATOM 687 C C . ASP A 1 93 ? 4.197 -2.851 -20.276 1.00 89.50 93 ASP A C 1
ATOM 689 O O . ASP A 1 93 ? 3.493 -3.827 -20.000 1.00 89.50 93 ASP A O 1
ATOM 693 N N . ASP A 1 94 ? 4.616 -2.606 -21.522 1.00 87.62 94 ASP A N 1
ATOM 694 C CA . ASP A 1 94 ? 4.188 -3.373 -22.705 1.00 87.62 94 ASP A CA 1
ATOM 695 C C . ASP A 1 94 ? 4.569 -4.866 -22.649 1.00 87.62 94 ASP A C 1
ATOM 697 O O . ASP A 1 94 ? 3.966 -5.692 -23.338 1.00 87.62 94 ASP A O 1
ATOM 701 N N . ASP A 1 95 ? 5.583 -5.226 -21.860 1.00 92.44 95 ASP A N 1
ATOM 702 C CA . ASP A 1 95 ? 6.070 -6.593 -21.673 1.00 92.44 95 ASP A CA 1
ATOM 703 C C . ASP A 1 95 ? 5.364 -7.355 -20.538 1.00 92.44 95 ASP A C 1
ATOM 705 O O . ASP A 1 95 ? 5.553 -8.567 -20.407 1.00 92.44 95 ASP A O 1
ATOM 709 N N . ILE A 1 96 ? 4.504 -6.688 -19.761 1.00 94.62 96 ILE A N 1
ATOM 710 C CA . ILE A 1 96 ? 3.755 -7.297 -18.658 1.00 94.62 96 ILE A CA 1
ATOM 711 C C . ILE A 1 96 ? 2.576 -8.106 -19.206 1.00 94.62 96 ILE A C 1
ATOM 713 O O . ILE A 1 96 ? 1.695 -7.591 -19.901 1.00 94.62 96 ILE A O 1
ATOM 717 N N . THR A 1 97 ? 2.503 -9.390 -18.849 1.00 96.75 97 THR A N 1
ATOM 718 C CA . THR A 1 97 ? 1.408 -10.249 -19.308 1.00 96.75 97 THR A CA 1
ATOM 719 C C . THR A 1 97 ? 0.124 -10.025 -18.505 1.00 96.75 97 THR A C 1
ATOM 721 O O . THR A 1 97 ? 0.113 -9.493 -17.394 1.00 96.75 97 THR A O 1
ATOM 724 N N . VAL A 1 98 ? -1.005 -10.500 -19.041 1.00 96.00 98 VAL A N 1
ATOM 725 C CA . VAL A 1 98 ? -2.277 -10.504 -18.298 1.00 96.00 98 VAL A CA 1
ATOM 726 C C . VAL A 1 98 ? -2.196 -11.320 -17.003 1.00 96.00 98 VAL A C 1
ATOM 728 O O . VAL A 1 98 ? -2.871 -10.974 -16.037 1.00 96.00 98 VAL A O 1
ATOM 731 N N . PHE A 1 99 ? -1.368 -12.369 -16.972 1.00 97.56 99 PHE A N 1
ATOM 732 C CA . PHE A 1 99 ? -1.172 -13.196 -15.784 1.00 97.56 99 PHE A CA 1
ATOM 733 C C . PHE A 1 99 ? -0.386 -12.433 -14.718 1.00 97.56 99 PHE A C 1
ATOM 735 O O . PHE A 1 99 ? -0.844 -12.362 -13.584 1.00 97.56 99 PHE A O 1
ATOM 742 N N . ASP A 1 100 ? 0.691 -11.743 -15.102 1.00 96.88 100 ASP A N 1
ATOM 743 C CA . ASP A 1 100 ? 1.468 -10.908 -14.176 1.00 96.88 100 ASP A CA 1
ATOM 744 C C . ASP A 1 100 ? 0.610 -9.782 -13.579 1.00 96.88 100 ASP A C 1
ATOM 746 O O . ASP A 1 100 ? 0.670 -9.499 -12.382 1.00 96.88 100 ASP A O 1
ATOM 750 N N . ARG A 1 101 ? -0.257 -9.157 -14.392 1.00 97.00 101 ARG A N 1
ATOM 751 C CA . ARG A 1 101 ? -1.212 -8.153 -13.892 1.00 97.00 101 ARG A CA 1
ATOM 752 C C . ARG A 1 101 ? -2.264 -8.752 -12.962 1.00 97.00 101 ARG A C 1
ATOM 754 O O . ARG A 1 101 ? -2.691 -8.069 -12.035 1.00 97.00 101 ARG A O 1
ATOM 761 N N . ALA A 1 102 ? -2.711 -9.982 -13.216 1.00 98.00 102 ALA A N 1
ATOM 762 C CA . ALA A 1 102 ? -3.660 -10.674 -12.348 1.00 98.00 102 ALA A CA 1
ATOM 763 C C . ALA A 1 102 ? -3.023 -11.021 -10.995 1.00 98.00 102 ALA A C 1
ATOM 765 O O . ALA A 1 102 ? -3.650 -10.793 -9.961 1.00 98.00 102 ALA A O 1
ATOM 766 N N . ASP A 1 103 ? -1.770 -11.477 -10.996 1.00 97.94 103 ASP A N 1
ATOM 767 C CA . ASP A 1 103 ? -1.005 -11.742 -9.777 1.00 97.94 103 ASP A CA 1
ATOM 768 C C . ASP A 1 103 ? -0.766 -10.449 -8.983 1.00 97.94 103 ASP A C 1
ATOM 770 O O . ASP A 1 103 ? -1.012 -10.407 -7.777 1.00 97.94 103 ASP A O 1
ATOM 774 N N . ALA A 1 104 ? -0.392 -9.356 -9.657 1.00 98.19 104 ALA A N 1
ATOM 775 C CA . ALA A 1 104 ? -0.246 -8.046 -9.022 1.00 98.19 104 ALA A CA 1
ATOM 776 C C . ALA A 1 104 ? -1.569 -7.528 -8.434 1.00 98.19 104 ALA A C 1
ATOM 778 O O . ALA A 1 104 ? -1.582 -6.969 -7.338 1.00 98.19 104 ALA A O 1
ATOM 779 N N . LEU A 1 105 ? -2.694 -7.736 -9.129 1.00 98.56 105 LEU A N 1
ATOM 780 C CA . LEU A 1 105 ? -4.019 -7.390 -8.617 1.00 98.56 105 LEU A CA 1
ATOM 781 C C . LEU A 1 105 ? -4.383 -8.227 -7.384 1.00 98.56 105 LEU A C 1
ATOM 783 O O . LEU A 1 105 ? -4.889 -7.677 -6.410 1.00 98.56 105 LEU A O 1
ATOM 787 N N . ALA A 1 106 ? -4.105 -9.532 -7.392 1.00 98.50 106 ALA A N 1
ATOM 788 C CA . ALA A 1 106 ? -4.324 -10.386 -6.228 1.00 98.50 106 ALA A CA 1
ATOM 789 C C . ALA A 1 106 ? -3.469 -9.931 -5.032 1.00 98.50 106 ALA A C 1
ATOM 791 O O . ALA A 1 106 ? -3.978 -9.821 -3.915 1.00 98.50 106 ALA A O 1
ATOM 792 N N . GLY A 1 107 ? -2.198 -9.590 -5.271 1.00 98.50 107 GLY A N 1
ATOM 793 C CA . GLY A 1 107 ? -1.314 -8.987 -4.272 1.00 98.50 107 GLY A CA 1
ATOM 794 C C . GLY A 1 107 ? -1.873 -7.676 -3.714 1.00 98.50 107 GLY A C 1
ATOM 795 O O . GLY A 1 107 ? -1.936 -7.504 -2.493 1.00 98.50 107 GLY A O 1
ATOM 796 N N . TRP A 1 108 ? -2.355 -6.789 -4.591 1.00 98.75 108 TRP A N 1
ATOM 797 C CA . TRP A 1 108 ? -2.998 -5.530 -4.209 1.00 98.75 108 TRP A CA 1
ATOM 798 C C . TRP A 1 108 ? -4.213 -5.770 -3.300 1.00 98.75 108 TRP A C 1
ATOM 800 O O . TRP A 1 108 ? -4.291 -5.187 -2.220 1.00 98.75 108 TRP A O 1
ATOM 810 N N . VAL A 1 109 ? -5.126 -6.672 -3.688 1.00 98.56 109 VAL A N 1
ATOM 811 C CA . VAL A 1 109 ? -6.339 -6.995 -2.912 1.00 98.56 109 VAL A CA 1
ATOM 812 C C . VAL A 1 109 ? -5.987 -7.574 -1.543 1.00 98.56 109 VAL A C 1
ATOM 814 O O . VAL A 1 109 ? -6.536 -7.134 -0.533 1.00 98.56 109 VAL A O 1
ATOM 817 N N . ASN A 1 110 ? -5.044 -8.518 -1.480 1.00 98.12 110 ASN A N 1
ATOM 818 C CA . ASN A 1 110 ? -4.618 -9.123 -0.216 1.00 98.12 110 ASN A CA 1
ATOM 819 C C . ASN A 1 110 ? -4.111 -8.068 0.775 1.00 98.12 110 ASN A C 1
ATOM 821 O O . ASN A 1 110 ? -4.460 -8.098 1.956 1.00 98.12 110 ASN A O 1
ATOM 825 N N . HIS A 1 111 ? -3.320 -7.109 0.295 1.00 98.50 111 HIS A N 1
ATOM 826 C CA . HIS A 1 111 ? -2.752 -6.070 1.146 1.00 98.50 111 HIS A CA 1
ATOM 827 C C . HIS A 1 111 ? -3.745 -4.950 1.464 1.00 98.50 111 HIS A C 1
ATOM 829 O O . HIS A 1 111 ? -3.702 -4.406 2.565 1.00 98.50 111 HIS A O 1
ATOM 835 N N . PHE A 1 112 ? -4.696 -4.668 0.572 1.00 98.56 112 PHE A N 1
ATOM 836 C CA . PHE A 1 112 ? -5.846 -3.823 0.888 1.00 98.56 112 PHE A CA 1
ATOM 837 C C . PHE A 1 112 ? -6.647 -4.385 2.063 1.00 98.56 112 PHE A C 1
ATOM 839 O O . PHE A 1 112 ? -6.889 -3.678 3.041 1.00 98.56 112 PHE A O 1
ATOM 846 N N . LEU A 1 113 ? -6.990 -5.674 2.020 1.00 96.12 113 LEU A N 1
ATOM 847 C CA . LEU A 1 113 ? -7.712 -6.338 3.106 1.00 96.12 113 LEU A CA 1
ATOM 848 C C . LEU A 1 113 ? -6.891 -6.389 4.399 1.00 96.12 113 LEU A C 1
ATOM 850 O O . LEU A 1 113 ? -7.450 -6.204 5.479 1.00 96.12 113 LEU A O 1
ATOM 854 N N . LEU A 1 114 ? -5.571 -6.579 4.305 1.00 96.50 114 LEU A N 1
ATOM 855 C CA . LEU A 1 114 ? -4.673 -6.492 5.457 1.00 96.50 114 LEU A CA 1
ATOM 856 C C . LEU A 1 114 ? -4.736 -5.102 6.106 1.00 96.50 114 LEU A C 1
ATOM 858 O O . LEU A 1 114 ? -4.988 -5.002 7.306 1.00 96.50 114 LEU A O 1
ATOM 862 N N . GLY A 1 115 ? -4.556 -4.038 5.317 1.00 97.12 115 GLY A N 1
ATOM 863 C CA . GLY A 1 115 ? -4.607 -2.653 5.789 1.00 97.12 115 GLY A CA 1
ATOM 864 C C . GLY A 1 115 ? -5.960 -2.274 6.390 1.00 97.12 115 GLY A C 1
ATOM 865 O O . GLY A 1 115 ? -6.022 -1.647 7.450 1.00 97.12 115 GLY A O 1
ATOM 866 N N . LEU A 1 116 ? -7.047 -2.714 5.755 1.00 95.75 116 LEU A N 1
ATOM 867 C CA . LEU A 1 116 ? -8.409 -2.504 6.237 1.00 95.75 116 LEU A CA 1
ATOM 868 C C . LEU A 1 116 ? -8.665 -3.263 7.546 1.00 95.75 116 LEU A C 1
ATOM 870 O O . LEU A 1 116 ? -9.209 -2.708 8.496 1.00 95.75 116 LEU A O 1
ATOM 874 N N . GLY A 1 117 ? -8.242 -4.525 7.633 1.00 93.94 117 GLY A N 1
ATOM 875 C CA . GLY A 1 117 ? -8.456 -5.369 8.808 1.00 93.94 117 GLY A CA 1
ATOM 876 C C . GLY A 1 117 ? -7.727 -4.870 10.057 1.00 93.94 117 GLY A C 1
ATOM 877 O O . GLY A 1 117 ? -8.290 -4.913 11.150 1.00 93.94 117 GLY A O 1
ATOM 878 N N . VAL A 1 118 ? -6.500 -4.350 9.915 1.00 94.12 118 VAL A N 1
ATOM 879 C CA . VAL A 1 118 ? -5.747 -3.804 11.063 1.00 94.12 118 VAL A CA 1
ATOM 880 C C . VAL A 1 118 ? -6.305 -2.471 11.564 1.00 94.12 118 VAL A C 1
ATOM 882 O O . VAL A 1 118 ? -6.155 -2.147 12.741 1.00 94.12 118 VAL A O 1
ATOM 885 N N . THR A 1 119 ? -6.960 -1.701 10.694 1.00 94.56 119 THR A N 1
ATOM 886 C CA . THR A 1 119 ? -7.552 -0.398 11.034 1.00 94.56 119 THR A CA 1
ATOM 887 C C . THR A 1 119 ? -9.011 -0.509 11.481 1.00 94.56 119 THR A C 1
ATOM 889 O O . THR A 1 119 ? -9.463 0.295 12.297 1.00 94.56 119 THR A O 1
ATOM 892 N N . GLN A 1 120 ? -9.733 -1.545 11.041 1.00 92.44 120 GLN A N 1
ATOM 893 C CA . GLN A 1 120 ? -11.114 -1.844 11.424 1.00 92.44 120 GLN A CA 1
ATOM 894 C C . GLN A 1 120 ? -11.203 -3.142 12.255 1.00 92.44 120 GLN A C 1
ATOM 896 O O . GLN A 1 120 ? -11.607 -4.187 11.750 1.00 92.44 120 GLN A O 1
ATOM 901 N N . PRO A 1 121 ? -10.948 -3.107 13.579 1.00 85.19 121 PRO A N 1
ATOM 902 C CA . PRO A 1 121 ? -10.962 -4.299 14.443 1.00 85.19 121 PRO A CA 1
ATOM 903 C C . PRO A 1 121 ? -12.348 -4.945 14.631 1.00 85.19 121 PRO A C 1
ATOM 905 O O . PRO A 1 121 ? -12.476 -5.932 15.351 1.00 85.19 121 PRO A O 1
ATOM 908 N N . LYS A 1 122 ? -13.403 -4.364 14.048 1.00 87.31 122 LYS A N 1
ATOM 909 C CA . LYS A 1 122 ? -14.771 -4.909 14.027 1.00 87.31 122 LYS A CA 1
ATOM 910 C C . LYS A 1 122 ? -15.260 -5.177 12.600 1.00 87.31 122 LYS A C 1
ATOM 912 O O . LYS A 1 122 ? -16.471 -5.198 12.380 1.00 87.31 122 LYS A O 1
ATOM 917 N N . LEU A 1 123 ? -14.342 -5.330 11.641 1.00 85.38 123 LEU A N 1
ATOM 918 C CA . LEU A 1 123 ? -14.675 -5.597 10.240 1.00 85.38 123 LEU A CA 1
ATOM 919 C C . LEU A 1 123 ? -15.553 -6.854 10.097 1.00 85.38 123 LEU A C 1
ATOM 921 O O . LEU A 1 123 ? -16.498 -6.859 9.321 1.00 85.38 123 LEU A O 1
ATOM 925 N N . ASP A 1 124 ? -15.331 -7.860 10.949 1.00 85.88 124 ASP A N 1
ATOM 926 C CA . ASP A 1 124 ? -16.113 -9.104 11.050 1.00 85.88 124 ASP A CA 1
ATOM 927 C C . ASP A 1 124 ? -17.597 -8.906 11.416 1.00 85.88 124 ASP A C 1
ATOM 929 O O . ASP A 1 124 ? -18.403 -9.827 11.292 1.00 85.88 124 ASP A O 1
ATOM 933 N N . LYS A 1 125 ? -17.962 -7.717 11.904 1.00 87.31 125 LYS A N 1
ATOM 934 C CA . LYS A 1 125 ? -19.326 -7.363 12.329 1.00 87.31 125 LYS A CA 1
ATOM 935 C C . LYS A 1 125 ? -20.019 -6.417 11.359 1.00 87.31 125 LYS A C 1
ATOM 937 O O . LYS A 1 125 ? -21.149 -6.005 11.632 1.00 87.31 125 LYS A O 1
ATOM 942 N N . VAL A 1 126 ? -19.354 -6.034 10.272 1.00 86.62 126 VAL A N 1
ATOM 943 C CA . VAL A 1 126 ? -19.959 -5.222 9.219 1.00 86.62 126 VAL A CA 1
ATOM 944 C C . VAL A 1 126 ? -21.008 -6.068 8.494 1.00 86.62 126 VAL A C 1
ATOM 946 O O . VAL A 1 126 ? -20.827 -7.259 8.267 1.00 86.62 126 VAL A O 1
ATOM 949 N N . THR A 1 127 ? -22.157 -5.464 8.199 1.00 87.88 127 THR A N 1
ATOM 950 C CA . THR A 1 127 ? -23.312 -6.132 7.576 1.00 87.88 127 THR A CA 1
ATOM 951 C C . THR A 1 127 ? -23.808 -5.312 6.387 1.00 87.88 127 THR A C 1
ATOM 953 O O . THR A 1 127 ? -23.425 -4.151 6.238 1.00 87.88 127 THR A O 1
ATOM 956 N N . GLY A 1 128 ? -24.674 -5.897 5.556 1.00 89.44 128 GLY A N 1
ATOM 957 C CA . GLY A 1 128 ? -25.136 -5.271 4.312 1.00 89.44 128 GLY A CA 1
ATOM 958 C C . GLY A 1 128 ? -24.085 -5.362 3.204 1.00 89.44 128 GLY A C 1
ATOM 959 O O . GLY A 1 128 ? -23.180 -6.185 3.295 1.00 89.44 128 GLY A O 1
ATOM 960 N N . GLU A 1 129 ? -24.185 -4.501 2.187 1.00 81.75 129 GLU A N 1
AT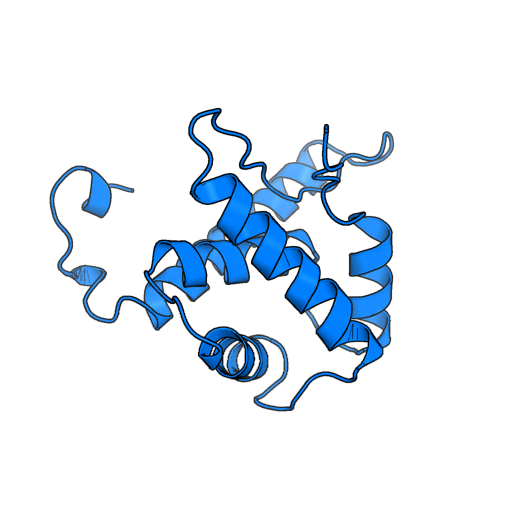OM 961 C CA . GLU A 1 129 ? -23.311 -4.538 0.997 1.00 81.75 129 GLU A CA 1
ATOM 962 C C . GLU A 1 129 ? -21.817 -4.469 1.353 1.00 81.75 129 GLU A C 1
ATOM 964 O O . GLU A 1 129 ? -21.004 -5.172 0.765 1.00 81.75 129 GLU A O 1
ATOM 969 N N . THR A 1 130 ? -21.443 -3.689 2.372 1.00 79.75 130 THR A N 1
ATOM 970 C CA . THR A 1 130 ? -20.047 -3.586 2.837 1.00 79.75 130 THR A CA 1
ATOM 971 C C . THR A 1 130 ? -19.535 -4.870 3.499 1.00 79.75 130 THR A C 1
ATOM 973 O O . THR A 1 130 ? -18.332 -5.071 3.559 1.00 79.75 130 THR A O 1
ATOM 976 N N . GLY A 1 131 ? -20.421 -5.728 4.016 1.00 77.81 131 GLY A N 1
ATOM 977 C CA . GLY A 1 131 ? -20.051 -7.035 4.572 1.00 77.81 131 GLY A CA 1
ATOM 978 C C . GLY A 1 131 ? -20.060 -8.172 3.542 1.00 77.81 131 GLY A C 1
ATOM 979 O O . GLY A 1 131 ? -19.624 -9.274 3.863 1.00 77.81 131 GLY A O 1
ATOM 980 N N . GLU A 1 132 ? -20.585 -7.930 2.337 1.00 73.88 132 GLU A N 1
ATOM 981 C CA . GLU A 1 132 ? -20.568 -8.880 1.214 1.00 73.88 132 GLU A CA 1
ATOM 982 C C . GLU A 1 132 ? -19.316 -8.735 0.328 1.00 73.88 132 GLU A C 1
ATOM 984 O O . GLU A 1 132 ? -19.005 -9.661 -0.424 1.00 73.88 132 GLU A O 1
ATOM 989 N N . ALA A 1 133 ? -18.639 -7.583 0.410 1.00 59.56 133 ALA A N 1
ATOM 990 C CA . ALA A 1 133 ? -17.408 -7.243 -0.309 1.00 59.56 133 ALA A CA 1
ATOM 991 C C . ALA A 1 133 ? -16.158 -7.845 0.352 1.00 59.56 133 ALA A C 1
ATOM 993 O O . ALA A 1 133 ? -15.263 -8.280 -0.409 1.00 59.56 133 ALA A O 1
#

Radius of gyration: 14.91 Å; chains: 1; bounding box: 42×38×37 Å

Organism: Enterobacter agglomerans (NCBI:txid549)

InterPro domains:
  IPR011978 YgfB-like [PF03695] (12-132)
  IPR036255 YgfB-like superfamily [G3DSA:1.20.120.740] (5-133)
  IPR036255 YgfB-like superfamily [SSF101327] (8-133)

Secondary structure (DSSP, 8-state):
------PPPHHHHHHHHHHTT----HHHHHHHHHHHHHTT--STTHHHHHHHHHSTTPPPPHHHHHHHHHHHHHHHHHHH-TT----------TT--HHHHHHHHHHHHHHHHHHHHHH-TTGGG--SHHHH-

Foldseek 3Di:
DDDPLPQPDQVVLQVLCVVQVWPAGPLLLLLQLLLLVVLPDDDPCSQQVCCVVTPVSDHGDPSNVVVSVSSNVSQNVCVPDPVNNHDRSFDDDPPQDPVNRVVSNVSSNVSSCVNNCVSNVCQVVDDDPSVVD

Sequence (133 aa):
MSLQNATPDYNALAAVLSQQGVGMTPAEMHGLLSGILCGGNQDTSWKTLVHDLANEGMAFSHTLAVPLAELHEHTATTLEDEGFLFQLLLPADDDITVFDRADALAGWVNHFLLGLGVTQPKLDKVTGETGEA